Protein AF-A0A7V6DDM8-F1 (afdb_monomer_lite)

Radius of gyration: 35.22 Å; chains: 1; bounding box: 54×56×114 Å

Secondary structure (DSSP, 8-state):
---------PPP------TT-HHHHHHHTHHHHHHHHHHHHHHHHHHHHHHHHHHHHHHHHHHHHGGGGT------TT-SS--HHHHHHHHHSTT-------EEEEEEEEETTEEEEEEEEE--TTTHHHHHHHHT----

Sequence (140 aa):
MQTVEQREAVPPVAAAIQPLSAWLFFRRNLARTAPVALVIVLSVVLIGTVVTIIRSIDLTVLTVYGYNRYFLVAVPRNGNTVDPVAEMTIRAEPLSHEIYRISVCFTNIHTIFGKFPFVLFGLTQEEMPKMLRLTRMRLV

Foldseek 3Di:
DDDDPDDDDDPPPPPPPPPPDPVVVCVVPVVPVVVVVVVVVVVVVVVVVVVVVVVVVVVCCCLQCVLCVQDDDDDDPPDPDDDVVVVVVLVPDPSRDDDFDWDWDWDWDQDPVGTDIHIDTHHDPVCVVVSCVRSVHDDD

Structure (mmCIF, N/CA/C/O backbone):
data_AF-A0A7V6DDM8-F1
#
_entry.id   AF-A0A7V6DDM8-F1
#
loop_
_atom_site.group_PDB
_atom_site.id
_atom_site.type_symbol
_atom_site.label_atom_id
_atom_site.label_alt_id
_atom_site.label_comp_id
_atom_site.label_asym_id
_atom_site.label_entity_id
_atom_site.label_seq_id
_atom_site.pdbx_PDB_ins_code
_atom_site.Cartn_x
_atom_site.Cartn_y
_atom_site.Cartn_z
_atom_site.occupancy
_atom_site.B_iso_or_equiv
_atom_site.auth_seq_id
_atom_site.auth_comp_id
_atom_site.auth_asym_id
_atom_site.auth_atom_id
_atom_site.pdbx_PDB_model_num
ATOM 1 N N . MET A 1 1 ? 5.609 -39.900 -88.037 1.00 41.59 1 MET A N 1
ATOM 2 C CA . MET A 1 1 ? 6.862 -39.649 -87.295 1.00 41.59 1 MET A CA 1
ATOM 3 C C . MET A 1 1 ? 6.581 -38.512 -86.324 1.00 41.59 1 MET A C 1
ATOM 5 O O . MET A 1 1 ? 6.382 -37.393 -86.769 1.00 41.59 1 MET A O 1
ATOM 9 N N . GLN A 1 2 ? 6.393 -38.834 -85.043 1.00 41.19 2 GLN A N 1
ATOM 10 C CA . GLN A 1 2 ? 6.118 -37.872 -83.972 1.00 41.19 2 GLN A CA 1
ATOM 11 C C . GLN A 1 2 ? 7.445 -37.285 -83.483 1.00 41.19 2 GLN A C 1
ATOM 13 O O . GLN A 1 2 ? 8.307 -38.031 -83.025 1.00 41.19 2 GLN A O 1
ATOM 18 N N . THR A 1 3 ? 7.615 -35.971 -83.575 1.00 41.88 3 THR A N 1
ATOM 19 C CA . THR A 1 3 ? 8.714 -35.257 -82.921 1.00 41.88 3 THR A CA 1
ATOM 20 C C . THR A 1 3 ? 8.287 -34.935 -81.494 1.00 41.88 3 THR A C 1
ATOM 22 O O . THR A 1 3 ? 7.431 -34.089 -81.253 1.00 41.88 3 THR A O 1
ATOM 25 N N . VAL A 1 4 ? 8.847 -35.684 -80.549 1.00 48.72 4 VAL A N 1
ATOM 26 C CA . VAL A 1 4 ? 8.701 -35.466 -79.109 1.00 48.72 4 VAL A CA 1
ATOM 27 C C . VAL A 1 4 ? 9.528 -34.234 -78.744 1.00 48.72 4 VAL A C 1
ATOM 29 O O . VAL A 1 4 ? 10.755 -34.295 -78.757 1.00 48.72 4 VAL A O 1
ATOM 32 N N . GLU A 1 5 ? 8.876 -33.110 -78.440 1.00 48.47 5 GLU A N 1
ATOM 33 C CA . GLU A 1 5 ? 9.547 -31.974 -77.803 1.00 48.47 5 GLU A CA 1
ATOM 34 C C . GLU A 1 5 ? 9.974 -32.381 -76.387 1.00 48.47 5 GLU A C 1
ATOM 36 O O . GLU A 1 5 ? 9.153 -32.527 -75.477 1.00 48.47 5 GLU A O 1
ATOM 41 N N . GLN A 1 6 ? 11.278 -32.575 -76.195 1.00 51.19 6 GLN A N 1
ATOM 42 C CA . GLN A 1 6 ? 11.882 -32.599 -74.869 1.00 51.19 6 GLN A CA 1
ATOM 43 C C . GLN A 1 6 ? 11.712 -31.214 -74.240 1.00 51.19 6 GLN A C 1
ATOM 45 O O . GLN A 1 6 ? 12.413 -30.269 -74.588 1.00 51.19 6 GLN A O 1
ATOM 50 N N . ARG A 1 7 ? 10.782 -31.092 -73.289 1.00 49.41 7 ARG A N 1
ATOM 51 C CA . ARG A 1 7 ? 10.760 -29.954 -72.369 1.00 49.41 7 ARG A CA 1
ATOM 52 C C . ARG A 1 7 ? 12.004 -30.028 -71.489 1.00 49.41 7 ARG A C 1
ATOM 54 O O . ARG A 1 7 ? 12.089 -30.884 -70.610 1.00 49.41 7 ARG A O 1
ATOM 61 N N . GLU A 1 8 ? 12.950 -29.131 -71.735 1.00 51.94 8 GLU A N 1
ATOM 62 C CA . GLU A 1 8 ? 14.055 -28.843 -70.826 1.00 51.94 8 GLU A CA 1
ATOM 63 C C . GLU A 1 8 ? 13.488 -28.521 -69.437 1.00 51.94 8 GLU A C 1
ATOM 65 O O . GLU A 1 8 ? 12.704 -27.586 -69.253 1.00 51.94 8 GLU A O 1
ATOM 70 N N . ALA A 1 9 ? 13.843 -29.343 -68.452 1.00 57.22 9 ALA A N 1
ATOM 71 C CA . ALA A 1 9 ? 13.497 -29.101 -67.065 1.00 57.22 9 ALA A CA 1
ATOM 72 C C . ALA A 1 9 ? 14.300 -27.891 -66.571 1.00 57.22 9 ALA A C 1
ATOM 74 O O . ALA A 1 9 ?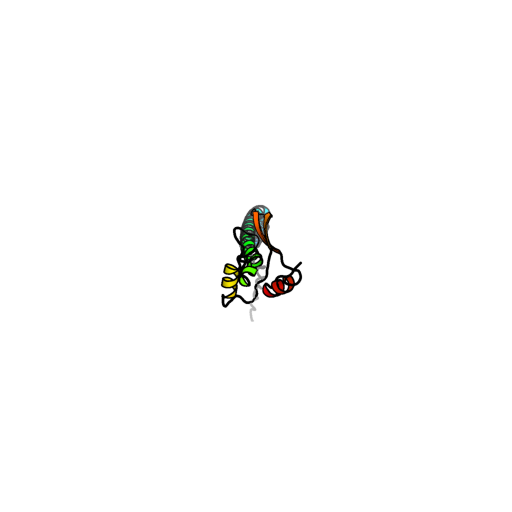 15.496 -27.995 -66.306 1.00 57.22 9 ALA A O 1
ATOM 75 N N . VAL A 1 10 ? 13.634 -26.741 -66.454 1.00 56.19 10 VAL A N 1
ATOM 76 C CA . VAL A 1 10 ? 14.179 -25.560 -65.777 1.00 56.19 10 VAL A CA 1
ATOM 77 C C . VAL A 1 10 ? 14.561 -25.990 -64.354 1.00 56.19 10 VAL A C 1
ATOM 79 O O . VAL A 1 10 ? 13.677 -26.438 -63.615 1.00 56.19 10 VAL A O 1
ATOM 82 N N . PRO A 1 11 ? 15.842 -25.912 -63.946 1.00 55.16 11 PRO A N 1
ATOM 83 C CA . PRO A 1 11 ? 16.220 -26.282 -62.591 1.00 55.16 11 PRO A CA 1
ATOM 84 C C . PRO A 1 11 ? 15.468 -25.370 -61.614 1.00 55.16 11 PRO A C 1
ATOM 86 O O . PRO A 1 11 ? 15.298 -24.182 -61.908 1.00 55.16 11 PRO A O 1
ATOM 89 N N . PRO A 1 12 ? 14.994 -25.887 -60.465 1.00 51.72 12 PRO A N 1
ATOM 90 C CA . PRO A 1 12 ? 14.320 -25.053 -59.486 1.00 51.72 12 PRO A CA 1
ATOM 91 C C . PRO A 1 12 ? 15.286 -23.937 -59.104 1.00 51.72 12 PRO A C 1
ATOM 93 O O . PRO A 1 12 ? 16.373 -24.208 -58.592 1.00 51.72 12 PRO A O 1
ATOM 96 N N . VAL A 1 13 ? 14.907 -22.695 -59.418 1.00 57.41 13 VAL A N 1
ATOM 97 C CA . VAL A 1 13 ? 15.646 -21.492 -59.034 1.00 57.41 13 VAL A CA 1
ATOM 98 C C . VAL A 1 13 ? 15.894 -21.617 -57.540 1.00 57.41 13 VAL A C 1
ATOM 100 O O . VAL A 1 13 ? 14.952 -21.569 -56.747 1.00 57.41 13 VAL A O 1
ATOM 103 N N . ALA A 1 14 ? 17.152 -21.900 -57.191 1.00 54.72 14 ALA A N 1
ATOM 104 C CA . ALA A 1 14 ? 17.582 -22.145 -55.829 1.00 54.72 14 ALA A CA 1
ATOM 105 C C . ALA A 1 14 ? 16.989 -21.050 -54.946 1.00 54.72 14 ALA A C 1
ATOM 107 O O . ALA A 1 14 ? 17.131 -19.869 -55.268 1.00 54.72 14 ALA A O 1
ATOM 108 N N . ALA A 1 15 ? 16.259 -21.491 -53.916 1.00 53.06 15 ALA A N 1
ATOM 109 C CA . ALA A 1 15 ? 15.490 -20.693 -52.973 1.00 53.06 15 ALA A CA 1
ATOM 110 C C . ALA A 1 15 ? 15.980 -19.248 -52.924 1.00 53.06 15 ALA A C 1
ATOM 112 O O . ALA A 1 15 ? 17.099 -18.996 -52.476 1.00 53.06 15 ALA A O 1
ATOM 113 N N . ALA A 1 16 ? 15.153 -18.327 -53.426 1.00 53.31 16 ALA A N 1
ATOM 114 C CA . ALA A 1 16 ? 15.417 -16.901 -53.401 1.00 53.31 16 ALA A CA 1
ATOM 115 C C . ALA A 1 16 ? 15.870 -16.502 -51.990 1.00 53.31 16 ALA A C 1
ATOM 117 O O . ALA A 1 16 ? 15.065 -16.377 -51.066 1.00 53.31 16 ALA A O 1
ATOM 118 N N . ILE A 1 17 ? 17.182 -16.343 -51.819 1.00 60.09 17 ILE A N 1
ATOM 119 C CA . ILE A 1 17 ? 17.793 -15.797 -50.618 1.00 60.09 17 ILE A CA 1
ATOM 120 C C . ILE A 1 17 ? 17.301 -14.361 -50.591 1.00 60.09 17 ILE A C 1
ATOM 122 O O . ILE A 1 17 ? 17.864 -13.539 -51.302 1.00 60.09 17 ILE A O 1
ATOM 126 N N . GLN A 1 18 ? 16.208 -14.089 -49.869 1.00 64.69 18 GLN A N 1
ATOM 127 C CA . GLN A 1 18 ? 15.548 -12.784 -49.824 1.00 64.69 18 GLN A CA 1
ATOM 128 C C . GLN A 1 18 ? 16.597 -11.703 -49.527 1.00 64.69 18 GLN A C 1
ATOM 130 O O . GLN A 1 18 ? 16.999 -11.535 -48.366 1.00 64.69 18 GLN A O 1
ATOM 135 N N . PRO A 1 19 ? 17.067 -10.967 -50.554 1.00 65.69 19 PRO A N 1
ATOM 136 C CA . PRO A 1 19 ? 18.235 -10.102 -50.413 1.00 65.69 19 PRO A CA 1
ATOM 137 C C . PRO A 1 19 ? 17.899 -8.858 -49.581 1.00 65.69 19 PRO A C 1
ATOM 139 O O . PRO A 1 19 ? 18.789 -8.196 -49.059 1.00 65.69 19 PRO A O 1
ATOM 142 N N . LEU A 1 20 ? 16.600 -8.596 -49.409 1.00 72.75 20 LEU A N 1
ATOM 143 C CA . LEU A 1 20 ? 16.015 -7.539 -48.592 1.00 72.75 20 LEU A CA 1
ATOM 144 C C . LEU A 1 20 ? 15.619 -8.004 -47.181 1.00 72.75 20 LEU A C 1
ATOM 146 O O . LEU A 1 20 ? 14.966 -7.254 -46.459 1.00 72.75 20 LEU A O 1
ATOM 150 N N . SER A 1 21 ? 15.962 -9.228 -46.759 1.00 79.75 21 SER A N 1
ATOM 151 C CA . SER A 1 21 ? 15.587 -9.655 -45.409 1.00 79.75 21 SER A CA 1
ATOM 152 C C . SER A 1 21 ? 16.371 -8.866 -44.351 1.00 79.75 21 SER A C 1
ATOM 154 O O . SER A 1 21 ? 17.608 -8.845 -44.325 1.00 79.75 21 SER A O 1
ATOM 156 N N . ALA A 1 22 ? 15.633 -8.231 -43.438 1.00 79.19 22 ALA A N 1
ATOM 157 C CA . ALA A 1 22 ? 16.199 -7.454 -42.336 1.00 79.19 22 ALA A CA 1
ATOM 158 C C . ALA A 1 22 ? 17.149 -8.297 -41.463 1.00 79.19 22 ALA A C 1
ATOM 160 O O . ALA A 1 22 ? 18.148 -7.797 -40.947 1.00 79.19 22 ALA A O 1
ATOM 161 N N . TRP A 1 23 ? 16.883 -9.602 -41.358 1.00 79.69 23 TRP A N 1
ATOM 162 C CA . TRP A 1 23 ? 17.710 -10.550 -40.615 1.00 79.69 23 TRP A CA 1
ATOM 163 C C . TRP A 1 23 ? 19.087 -10.794 -41.253 1.00 79.69 23 TRP A C 1
ATOM 165 O O . TRP A 1 23 ? 20.101 -10.755 -40.551 1.00 79.69 23 TRP A O 1
ATOM 175 N N . LEU A 1 24 ? 19.155 -10.997 -42.579 1.00 80.81 24 LEU A N 1
ATOM 176 C CA . LEU A 1 24 ? 20.439 -11.125 -43.286 1.00 80.81 24 LEU A CA 1
ATOM 177 C C . LEU A 1 24 ? 21.254 -9.831 -43.186 1.00 80.81 24 LEU A C 1
ATOM 179 O O . LEU A 1 24 ? 22.471 -9.893 -42.997 1.00 80.81 24 LEU A O 1
ATOM 183 N N . PHE A 1 25 ? 20.595 -8.670 -43.257 1.00 80.12 25 PHE A N 1
ATOM 184 C CA . PHE A 1 25 ? 21.246 -7.371 -43.089 1.00 80.12 25 PHE A CA 1
ATOM 185 C C . PHE A 1 25 ? 21.827 -7.191 -41.680 1.00 80.12 25 PHE A C 1
ATOM 187 O O . PHE A 1 25 ? 22.992 -6.806 -41.546 1.00 80.12 25 PHE A O 1
ATOM 194 N N . PHE A 1 26 ? 21.053 -7.530 -40.643 1.00 81.94 26 PHE A N 1
ATOM 195 C CA . PHE A 1 26 ? 21.476 -7.451 -39.244 1.00 81.94 26 PHE A CA 1
ATOM 196 C C . PHE A 1 26 ? 22.673 -8.363 -38.949 1.00 81.94 26 PHE A C 1
ATOM 198 O O . PHE A 1 26 ? 23.644 -7.927 -38.335 1.00 81.94 26 PHE A O 1
ATOM 205 N N . ARG A 1 27 ? 22.651 -9.610 -39.439 1.00 82.25 27 ARG A N 1
ATOM 206 C CA . ARG A 1 27 ? 23.776 -10.547 -39.275 1.00 82.25 27 ARG A CA 1
ATOM 207 C C . ARG A 1 27 ? 25.048 -10.082 -39.979 1.00 82.25 27 ARG A C 1
ATOM 209 O O . ARG A 1 27 ? 26.131 -10.247 -39.429 1.00 82.25 27 ARG A O 1
ATOM 216 N N . ARG A 1 28 ? 24.934 -9.513 -41.183 1.00 85.19 28 ARG A N 1
ATOM 217 C CA . ARG A 1 28 ? 26.097 -9.043 -41.958 1.00 85.19 28 ARG A CA 1
ATOM 218 C C . ARG A 1 28 ? 26.699 -7.746 -41.419 1.00 85.19 28 ARG A C 1
ATOM 220 O O . ARG A 1 28 ? 27.899 -7.546 -41.554 1.00 85.19 28 ARG A O 1
ATOM 227 N N . ASN A 1 29 ? 25.892 -6.890 -40.796 1.00 86.25 29 ASN A N 1
ATOM 228 C CA . ASN A 1 29 ? 26.314 -5.579 -40.296 1.00 86.25 29 ASN A CA 1
ATOM 229 C C . ASN A 1 29 ? 26.271 -5.491 -38.768 1.00 86.25 29 ASN A C 1
ATOM 231 O O . ASN A 1 29 ? 26.031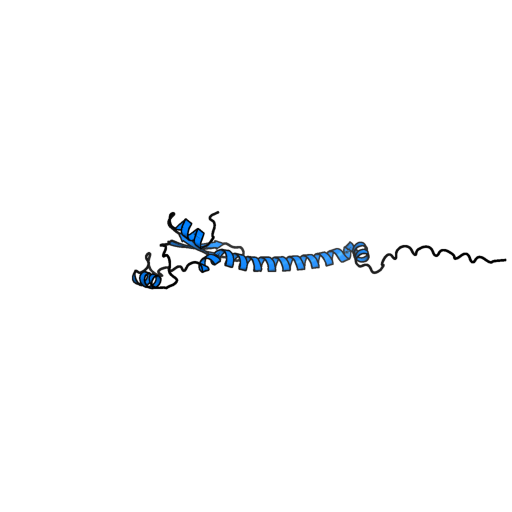 -4.417 -38.218 1.00 86.25 29 ASN A O 1
ATOM 235 N N . LEU A 1 30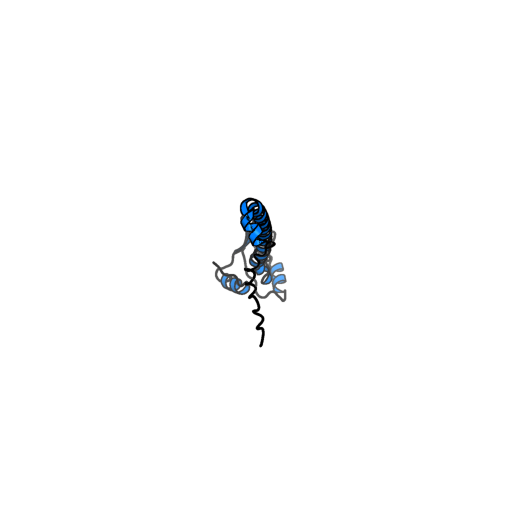 ? 26.537 -6.604 -38.081 1.00 84.06 30 LEU A N 1
ATOM 236 C CA . LEU A 1 30 ? 26.330 -6.734 -36.640 1.00 84.06 30 LEU A CA 1
ATOM 237 C C . LEU A 1 30 ? 27.095 -5.679 -35.828 1.00 84.06 30 LEU A C 1
ATOM 239 O O . LEU A 1 30 ? 26.542 -5.098 -34.903 1.00 84.06 30 LEU A O 1
ATOM 243 N N . ALA A 1 31 ? 28.323 -5.339 -36.232 1.00 87.19 31 ALA A N 1
ATOM 244 C CA . ALA A 1 31 ? 29.121 -4.297 -35.582 1.00 87.19 31 ALA A CA 1
ATOM 245 C C . ALA A 1 31 ? 28.481 -2.893 -35.638 1.00 87.19 31 ALA A C 1
ATOM 247 O O . ALA A 1 31 ? 28.748 -2.062 -34.776 1.00 87.19 31 ALA A O 1
ATOM 248 N N . ARG A 1 32 ? 27.634 -2.620 -36.641 1.00 85.44 32 ARG A N 1
ATOM 249 C CA . ARG A 1 32 ? 26.948 -1.329 -36.816 1.00 85.44 32 ARG A CA 1
ATOM 250 C C . ARG A 1 32 ? 25.512 -1.353 -36.299 1.00 85.44 32 ARG A C 1
ATOM 252 O O . ARG A 1 32 ? 25.039 -0.349 -35.779 1.00 85.44 32 ARG A O 1
ATOM 259 N N . THR A 1 33 ? 24.817 -2.481 -36.425 1.00 87.06 33 THR A N 1
ATOM 260 C CA . THR A 1 33 ? 23.412 -2.610 -36.015 1.00 87.06 33 THR A CA 1
ATOM 261 C C . THR A 1 33 ? 23.248 -2.982 -34.544 1.00 87.06 33 THR A C 1
ATOM 263 O O . THR A 1 33 ? 22.263 -2.569 -33.935 1.00 87.06 33 THR A O 1
ATOM 266 N N . ALA A 1 34 ? 24.195 -3.713 -33.943 1.00 88.94 34 ALA A N 1
ATOM 267 C CA . ALA A 1 34 ? 24.114 -4.105 -32.536 1.00 88.94 34 ALA A CA 1
ATOM 268 C C . ALA A 1 34 ? 24.117 -2.908 -31.565 1.00 88.94 34 ALA A C 1
ATOM 270 O O . ALA A 1 34 ? 23.278 -2.912 -30.667 1.00 88.94 34 ALA A O 1
ATOM 271 N N . PRO A 1 35 ? 24.949 -1.857 -31.739 1.00 91.81 35 PRO A N 1
ATOM 272 C CA . PRO A 1 35 ? 24.888 -0.679 -30.871 1.00 91.81 35 PRO A CA 1
ATOM 273 C C . PRO A 1 35 ? 23.531 0.031 -30.929 1.00 91.81 35 PRO A C 1
ATOM 275 O O . PRO A 1 35 ? 22.985 0.406 -29.897 1.00 91.81 35 PRO A O 1
ATOM 278 N N . VAL A 1 36 ? 22.943 0.162 -32.122 1.00 91.81 36 VAL A N 1
ATOM 279 C CA . VAL A 1 36 ? 21.624 0.794 -32.297 1.00 91.81 36 VAL A CA 1
ATOM 280 C C . VAL A 1 36 ? 20.528 -0.045 -31.638 1.00 91.81 36 VAL A C 1
ATOM 282 O O . VAL A 1 36 ? 19.699 0.488 -30.904 1.00 91.81 36 VAL A O 1
ATOM 285 N N . ALA A 1 37 ? 20.551 -1.365 -31.840 1.00 90.44 37 ALA A N 1
ATOM 286 C CA . ALA A 1 37 ? 19.611 -2.278 -31.195 1.00 90.44 37 ALA A CA 1
ATOM 287 C C . ALA A 1 37 ? 19.739 -2.245 -29.663 1.00 90.44 37 ALA A C 1
ATOM 289 O O . ALA A 1 37 ? 18.726 -2.216 -28.968 1.00 90.44 37 ALA A O 1
ATOM 290 N N . LEU A 1 38 ? 20.967 -2.186 -29.138 1.00 93.94 38 LEU A N 1
ATOM 291 C CA . LEU A 1 38 ? 21.234 -2.059 -27.706 1.00 93.94 38 LEU A CA 1
ATOM 292 C C . LEU A 1 38 ? 20.608 -0.783 -27.137 1.00 93.94 38 LEU A C 1
ATOM 294 O O . LEU A 1 38 ? 19.931 -0.853 -26.117 1.00 93.94 38 LEU A O 1
ATOM 298 N N . VAL A 1 39 ? 20.802 0.364 -27.796 1.00 96.62 39 VAL A N 1
ATOM 299 C CA . VAL A 1 39 ? 20.226 1.643 -27.350 1.00 96.62 39 VAL A CA 1
ATOM 300 C C . VAL A 1 39 ? 18.704 1.561 -27.311 1.00 96.62 39 VAL A C 1
ATOM 302 O O . VAL A 1 39 ? 18.109 1.941 -26.309 1.00 96.62 39 VAL A O 1
ATOM 305 N N . ILE A 1 40 ? 18.075 0.997 -28.346 1.00 95.56 40 ILE A N 1
ATOM 306 C CA . ILE A 1 40 ? 16.617 0.820 -28.389 1.00 95.56 40 ILE A CA 1
ATOM 307 C C . ILE A 1 40 ? 16.141 -0.052 -27.221 1.00 95.56 40 ILE A C 1
ATOM 309 O O . ILE A 1 40 ? 15.218 0.331 -26.502 1.00 95.56 40 ILE A O 1
ATOM 313 N N . VAL A 1 41 ? 16.782 -1.202 -26.997 1.00 96.44 41 VAL A N 1
ATOM 314 C CA . VAL A 1 41 ? 16.433 -2.107 -25.892 1.00 96.44 41 VAL A CA 1
ATOM 315 C C . VAL A 1 41 ? 16.621 -1.413 -24.544 1.00 96.44 41 VAL A C 1
ATOM 317 O O . VAL A 1 41 ? 15.729 -1.476 -23.702 1.00 96.44 41 VAL A O 1
ATOM 320 N N . LEU A 1 42 ? 17.736 -0.708 -24.349 1.00 96.94 42 LEU A N 1
ATOM 321 C CA . LEU A 1 42 ? 18.023 0.023 -23.118 1.00 96.94 42 LEU A CA 1
ATOM 322 C C . LEU A 1 42 ? 16.963 1.095 -22.849 1.00 96.94 42 LEU A C 1
ATOM 324 O O . LEU A 1 42 ? 16.473 1.196 -21.727 1.00 96.94 42 LEU A O 1
ATOM 328 N N . SER A 1 43 ? 16.566 1.856 -23.871 1.00 96.50 43 SER A N 1
ATOM 329 C CA . SER A 1 43 ? 15.498 2.851 -23.758 1.00 96.50 43 SER A CA 1
ATOM 330 C C . SER A 1 43 ? 14.168 2.215 -23.352 1.00 96.50 43 SER A C 1
ATOM 332 O O . SER A 1 43 ? 13.507 2.715 -22.443 1.00 96.50 43 SER A O 1
ATOM 334 N N . VAL A 1 44 ? 13.788 1.092 -23.968 1.00 97.31 44 VAL A N 1
ATOM 335 C CA . VAL A 1 44 ? 12.545 0.379 -23.626 1.00 97.31 44 VAL A CA 1
ATOM 336 C C . VAL A 1 44 ? 12.591 -0.160 -22.195 1.00 97.31 44 VAL A C 1
ATOM 338 O O . VAL A 1 44 ? 11.622 0.003 -21.454 1.00 97.31 44 VAL A O 1
ATOM 341 N N . VAL A 1 45 ? 13.714 -0.748 -21.773 1.00 96.81 45 VAL A N 1
ATOM 342 C CA . VAL A 1 45 ? 13.895 -1.256 -20.403 1.00 96.81 45 VAL A CA 1
ATOM 343 C C . VAL A 1 45 ? 13.841 -0.121 -19.384 1.00 96.81 45 VAL A C 1
ATOM 345 O O . VAL A 1 45 ? 13.188 -0.265 -18.350 1.00 96.81 45 VAL A O 1
ATOM 348 N N . LEU A 1 46 ? 14.470 1.020 -19.673 1.00 96.00 46 LEU A N 1
ATOM 349 C CA . LEU A 1 46 ? 14.450 2.191 -18.799 1.00 96.00 46 LEU A CA 1
ATOM 350 C C . LEU A 1 46 ? 13.019 2.702 -18.591 1.00 96.00 46 LEU A C 1
ATOM 352 O O . LEU A 1 46 ? 12.581 2.864 -17.452 1.00 96.00 46 LEU A O 1
ATOM 356 N N . ILE A 1 47 ? 12.267 2.885 -19.680 1.00 94.88 47 ILE A N 1
ATOM 357 C CA . ILE A 1 47 ? 10.863 3.315 -19.624 1.00 94.88 47 ILE A CA 1
ATOM 358 C C . ILE A 1 47 ? 10.022 2.283 -18.864 1.00 94.88 47 ILE A C 1
ATOM 360 O O . ILE A 1 47 ? 9.266 2.646 -17.962 1.00 94.88 47 ILE A O 1
ATOM 364 N N . GLY A 1 48 ? 10.189 0.993 -19.171 1.00 94.88 48 GLY A N 1
ATOM 365 C CA . GLY A 1 48 ? 9.491 -0.094 -18.485 1.00 94.88 48 GLY A CA 1
ATOM 366 C C . GLY A 1 48 ? 9.769 -0.114 -16.981 1.00 94.88 48 GLY A C 1
ATOM 367 O O . GLY A 1 48 ? 8.847 -0.293 -16.186 1.00 94.88 48 GLY A O 1
ATOM 368 N N . THR A 1 49 ? 11.013 0.146 -16.579 1.00 92.44 49 THR A N 1
ATOM 369 C CA . THR A 1 49 ? 11.428 0.205 -15.172 1.00 92.44 49 THR A CA 1
ATOM 370 C C . THR A 1 49 ? 10.747 1.363 -14.453 1.00 92.44 49 THR A C 1
ATOM 372 O O . THR A 1 49 ? 10.141 1.155 -13.405 1.00 92.44 49 THR A O 1
ATOM 375 N N . VAL A 1 50 ? 10.765 2.563 -15.037 1.00 89.44 50 VAL A N 1
ATOM 376 C CA . VAL A 1 50 ? 10.106 3.745 -14.461 1.00 89.44 50 VAL A CA 1
ATOM 377 C C . VAL A 1 50 ? 8.602 3.516 -14.300 1.00 89.44 50 VAL A C 1
ATOM 379 O O . VAL A 1 50 ? 8.060 3.743 -13.221 1.00 89.44 50 VAL A O 1
ATOM 382 N N . VAL A 1 51 ? 7.925 3.000 -15.330 1.00 89.38 51 VAL A N 1
ATOM 383 C CA . VAL A 1 51 ? 6.482 2.702 -15.267 1.00 89.38 51 VAL A CA 1
ATOM 384 C C . VAL A 1 51 ? 6.175 1.645 -14.205 1.00 89.38 51 VAL A C 1
ATOM 386 O O . VAL A 1 51 ? 5.197 1.773 -13.469 1.00 89.38 51 VAL A O 1
ATOM 389 N N . THR A 1 52 ? 7.014 0.613 -14.100 1.00 88.00 52 THR A N 1
ATOM 390 C CA . THR A 1 52 ? 6.854 -0.450 -13.098 1.00 88.00 52 THR A CA 1
ATOM 391 C C . THR A 1 52 ? 7.017 0.095 -11.684 1.00 88.00 52 THR A C 1
ATOM 393 O O . THR A 1 52 ? 6.221 -0.237 -10.809 1.00 88.00 52 THR A O 1
ATOM 396 N N . ILE A 1 53 ? 8.000 0.971 -11.468 1.00 83.19 53 ILE A N 1
ATOM 397 C CA . ILE A 1 53 ? 8.212 1.642 -10.186 1.00 83.19 53 ILE A CA 1
ATOM 398 C C . ILE A 1 53 ? 7.007 2.517 -9.824 1.00 83.19 53 ILE A C 1
ATOM 400 O O . ILE A 1 53 ? 6.509 2.429 -8.710 1.00 83.19 53 ILE A O 1
ATOM 404 N N . ILE A 1 54 ? 6.494 3.322 -10.755 1.00 80.12 54 ILE A N 1
ATOM 405 C CA . ILE A 1 54 ? 5.326 4.173 -10.482 1.00 80.12 54 ILE A CA 1
ATOM 406 C C . ILE A 1 54 ? 4.111 3.312 -10.116 1.00 80.12 54 ILE A C 1
ATOM 408 O O . ILE A 1 54 ? 3.450 3.568 -9.114 1.00 80.12 54 ILE A O 1
ATOM 412 N N . ARG A 1 55 ? 3.847 2.238 -10.870 1.00 77.31 55 ARG A N 1
ATOM 413 C CA . ARG A 1 55 ? 2.728 1.329 -10.572 1.00 77.31 55 ARG A CA 1
ATOM 414 C C . ARG A 1 55 ? 2.891 0.574 -9.256 1.00 77.31 55 ARG A C 1
ATOM 416 O O . ARG A 1 55 ? 1.887 0.220 -8.639 1.00 77.31 55 ARG A O 1
ATOM 423 N N . SER A 1 56 ? 4.121 0.310 -8.817 1.00 75.50 56 SER A N 1
ATOM 424 C CA . SER A 1 56 ? 4.343 -0.333 -7.522 1.00 75.50 56 SER A CA 1
ATOM 425 C C . SER A 1 56 ? 3.970 0.591 -6.361 1.00 75.50 56 SER A C 1
ATOM 427 O O . SER A 1 56 ? 3.543 0.086 -5.324 1.00 75.50 56 SER A O 1
ATOM 429 N N . ILE A 1 57 ? 4.039 1.917 -6.536 1.00 70.94 57 ILE A N 1
ATOM 430 C CA . ILE A 1 57 ? 3.608 2.892 -5.523 1.00 70.94 57 ILE A CA 1
ATOM 431 C C . ILE A 1 57 ? 2.103 2.791 -5.298 1.00 70.94 57 ILE A C 1
ATOM 433 O O . ILE A 1 57 ? 1.689 2.592 -4.158 1.00 70.94 57 ILE A O 1
ATOM 437 N N . ASP A 1 58 ? 1.292 2.852 -6.357 1.00 64.81 58 ASP A N 1
ATOM 438 C CA . ASP A 1 58 ? -0.170 2.746 -6.238 1.00 64.81 58 ASP A CA 1
ATOM 439 C C . ASP A 1 58 ? -0.574 1.437 -5.558 1.00 64.81 58 ASP A C 1
ATOM 441 O O . ASP A 1 58 ? -1.398 1.423 -4.641 1.00 64.81 58 ASP A O 1
ATOM 445 N N . LEU A 1 59 ? 0.066 0.333 -5.958 1.00 63.97 59 LEU A N 1
ATOM 446 C CA . LEU A 1 59 ? -0.167 -0.970 -5.350 1.00 63.97 59 LEU A CA 1
ATOM 447 C C . LEU A 1 59 ? 0.238 -0.982 -3.873 1.00 63.97 59 LEU A C 1
ATOM 449 O O . LEU A 1 59 ? -0.486 -1.535 -3.047 1.00 63.97 59 LEU A O 1
ATOM 453 N N . THR A 1 60 ? 1.362 -0.357 -3.526 1.00 65.88 60 THR A N 1
ATOM 454 C CA . THR A 1 60 ? 1.839 -0.265 -2.142 1.00 65.88 60 THR A CA 1
ATOM 455 C C . THR A 1 60 ? 0.886 0.572 -1.299 1.00 65.88 60 THR A C 1
ATOM 457 O O . THR A 1 60 ? 0.492 0.127 -0.230 1.00 65.88 60 THR A O 1
ATOM 460 N N . VAL A 1 61 ? 0.440 1.733 -1.778 1.00 66.06 61 VAL A N 1
ATOM 461 C CA . VAL A 1 61 ? -0.497 2.602 -1.051 1.00 66.06 61 VAL A CA 1
ATOM 462 C C . VAL A 1 61 ? -1.850 1.915 -0.869 1.00 66.06 61 VAL A C 1
ATOM 464 O O . VAL A 1 61 ? -2.372 1.892 0.243 1.00 66.06 61 VAL A O 1
ATOM 467 N N . LEU A 1 62 ? -2.400 1.296 -1.916 1.00 63.03 62 LEU A N 1
ATOM 468 C CA . LEU A 1 62 ? -3.672 0.574 -1.828 1.00 63.03 62 LEU A CA 1
ATOM 469 C C . LEU A 1 62 ? -3.586 -0.648 -0.909 1.00 63.03 62 LEU A C 1
ATOM 471 O O . LEU A 1 62 ? -4.526 -0.922 -0.166 1.00 63.03 62 LEU A O 1
ATOM 475 N N . THR A 1 63 ? -2.468 -1.372 -0.931 1.00 65.62 63 THR A N 1
ATOM 476 C CA . THR A 1 63 ? -2.275 -2.551 -0.076 1.00 65.62 63 THR A CA 1
ATOM 477 C C . THR A 1 63 ? -2.036 -2.144 1.374 1.00 65.62 63 THR A C 1
ATOM 479 O O . THR A 1 63 ? -2.626 -2.727 2.281 1.00 65.62 63 THR A O 1
ATOM 482 N N . VAL A 1 64 ? -1.207 -1.122 1.599 1.00 70.38 64 VAL A N 1
ATOM 483 C CA . VAL A 1 64 ? -0.849 -0.655 2.939 1.00 70.38 64 VAL A CA 1
ATOM 484 C C . VAL A 1 64 ? -2.013 0.070 3.591 1.00 70.38 64 VAL A C 1
ATOM 486 O O . VAL A 1 64 ? -2.295 -0.246 4.730 1.00 70.38 64 VAL A O 1
ATOM 489 N N . TYR A 1 65 ? -2.723 0.975 2.910 1.00 72.25 65 TYR A N 1
ATOM 490 C CA . TYR A 1 65 ? -3.822 1.757 3.505 1.00 72.25 65 TYR A CA 1
ATOM 491 C C . TYR A 1 65 ? -5.219 1.222 3.207 1.00 72.25 65 TYR A C 1
ATOM 493 O O . TYR A 1 65 ? -6.197 1.796 3.691 1.00 72.25 65 TYR A O 1
ATOM 501 N N . GLY A 1 66 ? -5.343 0.124 2.457 1.00 73.56 66 GLY A N 1
ATOM 502 C CA . GLY A 1 66 ? -6.632 -0.498 2.147 1.00 73.56 66 GLY A CA 1
ATOM 503 C C . GLY A 1 66 ? -7.439 -0.880 3.392 1.00 73.56 66 GLY A C 1
ATOM 504 O O . GLY A 1 66 ? -8.666 -0.955 3.326 1.00 73.56 66 GLY A O 1
ATOM 505 N N . TYR A 1 67 ? -6.779 -1.034 4.546 1.00 77.50 67 TYR A N 1
ATOM 506 C CA . TYR A 1 67 ? -7.442 -1.246 5.831 1.00 77.50 67 TYR A CA 1
ATOM 507 C C . TYR A 1 67 ? -8.394 -0.108 6.230 1.00 77.50 67 TYR A C 1
ATOM 509 O O . TYR A 1 67 ? -9.403 -0.382 6.875 1.00 77.50 67 TYR A O 1
ATOM 517 N N . ASN A 1 68 ? -8.129 1.143 5.817 1.00 81.12 68 ASN A N 1
ATOM 518 C CA . ASN A 1 68 ? -8.959 2.308 6.169 1.00 81.12 68 ASN A CA 1
ATOM 519 C C . ASN A 1 68 ? -10.375 2.210 5.587 1.00 81.12 68 ASN A C 1
ATOM 521 O O . ASN A 1 68 ? -11.265 2.954 5.981 1.00 81.12 68 ASN A O 1
ATOM 525 N N . ARG A 1 69 ? -10.612 1.288 4.647 1.00 82.38 69 ARG A N 1
ATOM 526 C CA . ARG A 1 69 ? -11.955 1.010 4.136 1.00 82.38 69 ARG A CA 1
ATOM 527 C C . ARG A 1 69 ? -12.850 0.311 5.166 1.00 82.38 69 ARG A C 1
ATOM 529 O O . ARG A 1 69 ? -14.067 0.367 5.029 1.00 82.38 69 ARG A O 1
ATOM 536 N N . TYR A 1 70 ? -12.267 -0.379 6.146 1.00 85.00 70 TYR A N 1
ATOM 537 C CA . TYR A 1 70 ? -13.003 -1.225 7.089 1.00 85.00 70 TYR A CA 1
ATOM 538 C C . TYR A 1 70 ? -13.190 -0.593 8.467 1.00 85.00 70 TYR A C 1
ATOM 540 O O . TYR A 1 70 ? -14.022 -1.069 9.232 1.00 85.00 70 TYR A O 1
ATOM 548 N N . PHE A 1 71 ? -12.430 0.450 8.799 1.00 85.38 71 PHE A N 1
ATOM 549 C CA . PHE A 1 71 ? -12.542 1.132 10.082 1.00 85.38 71 PHE A CA 1
ATOM 550 C C . PHE A 1 71 ? -12.138 2.599 9.975 1.00 85.38 71 PHE A C 1
ATOM 552 O O . PHE A 1 71 ? -11.372 2.991 9.096 1.00 85.38 71 PHE A O 1
ATOM 559 N N . LEU A 1 72 ? -12.622 3.390 10.928 1.00 85.50 72 LEU A N 1
ATOM 560 C CA . LEU A 1 72 ? -12.219 4.771 11.135 1.00 85.50 72 LEU A CA 1
ATOM 561 C C . LEU A 1 72 ? -11.491 4.884 12.473 1.00 85.50 72 LEU A C 1
ATOM 563 O O . LEU A 1 72 ? -11.877 4.255 13.457 1.00 85.50 72 LEU A O 1
ATOM 567 N N . VAL A 1 73 ? -10.435 5.693 12.505 1.00 86.62 73 VAL A N 1
ATOM 568 C CA . VAL A 1 73 ? -9.652 5.946 13.715 1.00 86.62 73 VAL A CA 1
ATOM 569 C C . VAL A 1 73 ? -9.911 7.363 14.196 1.00 86.62 73 VAL A C 1
ATOM 571 O O . VAL A 1 73 ? -9.660 8.323 13.470 1.00 86.62 73 VAL A O 1
ATOM 574 N N . ALA A 1 74 ? -10.370 7.489 15.438 1.00 85.69 74 ALA A N 1
ATOM 575 C CA . ALA A 1 74 ? -10.494 8.762 16.130 1.00 85.69 74 ALA A CA 1
ATOM 576 C C . ALA A 1 74 ? -9.397 8.862 17.196 1.00 85.69 74 ALA A C 1
ATOM 578 O O . ALA A 1 74 ? -9.333 8.033 18.103 1.00 85.69 74 ALA A O 1
ATOM 579 N N . VAL A 1 75 ? -8.530 9.871 17.084 1.00 85.94 75 VAL A N 1
ATOM 580 C CA . VAL A 1 75 ? -7.458 10.132 18.055 1.00 85.94 75 VAL A CA 1
ATOM 581 C C . VAL A 1 75 ? -7.685 11.505 18.684 1.00 85.94 75 VAL A C 1
ATOM 583 O O . VAL A 1 75 ? -7.867 12.479 17.946 1.00 85.94 75 VAL A O 1
ATOM 586 N N . PRO A 1 76 ? -7.677 11.626 20.023 1.00 87.06 76 PRO A N 1
ATOM 587 C CA . PRO A 1 76 ? -7.734 12.925 20.678 1.00 87.06 76 PRO A CA 1
ATOM 588 C C . PRO A 1 76 ? -6.502 13.754 20.299 1.00 87.06 76 PRO A C 1
ATOM 590 O O . PRO A 1 76 ? -5.370 13.281 20.352 1.00 87.06 76 PRO A O 1
ATOM 593 N N . ARG A 1 77 ? -6.711 15.023 19.932 1.00 82.19 77 ARG A N 1
ATOM 594 C CA . ARG A 1 77 ? -5.606 15.922 19.558 1.00 82.19 77 ARG A CA 1
ATOM 595 C C . ARG A 1 77 ? -4.716 16.280 20.751 1.00 82.19 77 ARG A C 1
ATOM 597 O O . ARG A 1 77 ? -3.535 16.542 20.561 1.00 82.19 77 ARG A O 1
ATOM 604 N N . ASN A 1 78 ? -5.299 16.342 21.949 1.00 80.44 78 ASN A N 1
ATOM 605 C CA . ASN A 1 78 ? -4.630 16.818 23.157 1.00 80.44 78 ASN A CA 1
ATOM 606 C C . ASN A 1 78 ? -5.086 16.018 24.389 1.00 80.44 78 ASN A C 1
ATOM 608 O O . ASN A 1 78 ? -5.786 16.524 25.261 1.00 80.44 78 ASN A O 1
ATOM 612 N N . GLY A 1 79 ? -4.744 14.732 24.425 1.00 78.00 79 GLY A N 1
ATOM 613 C CA . GLY A 1 79 ? -5.094 13.850 25.535 1.00 78.00 79 GLY A CA 1
ATOM 614 C C . GLY A 1 79 ? -4.698 12.404 25.267 1.00 78.00 79 GLY A C 1
ATOM 615 O O . GLY A 1 79 ? -4.500 12.012 24.123 1.00 78.00 79 GLY A O 1
ATOM 616 N N . ASN A 1 80 ? -4.599 11.609 26.330 1.00 80.81 80 ASN A N 1
ATOM 617 C CA . ASN A 1 80 ? -4.306 10.174 26.225 1.00 80.81 80 ASN A CA 1
ATOM 618 C C . ASN A 1 80 ? -5.582 9.323 26.145 1.00 80.81 80 ASN A C 1
ATOM 620 O O . ASN A 1 80 ? -5.515 8.116 25.928 1.00 80.81 80 ASN A O 1
ATOM 624 N N . THR A 1 81 ? -6.744 9.942 26.349 1.00 82.50 81 THR A N 1
ATOM 625 C CA . THR A 1 81 ? -8.053 9.296 26.368 1.00 82.50 81 THR A CA 1
ATOM 626 C C . THR A 1 81 ? -9.016 10.043 25.457 1.00 82.50 81 THR A C 1
ATOM 628 O O . THR A 1 81 ? -8.913 11.257 25.272 1.00 82.50 81 THR A O 1
ATOM 631 N N . VAL A 1 82 ? -9.947 9.301 24.863 1.00 84.19 82 VAL A N 1
ATOM 632 C CA . VAL A 1 82 ? -11.036 9.870 24.066 1.00 84.19 82 VAL A CA 1
ATOM 633 C C . VAL A 1 82 ? -12.046 10.515 25.017 1.00 84.19 82 VAL A C 1
ATOM 635 O O . VAL A 1 82 ? -12.367 9.939 26.057 1.00 84.19 82 VAL A O 1
ATOM 638 N N . ASP A 1 83 ? -12.527 11.709 24.671 1.00 87.81 83 ASP A N 1
ATOM 639 C CA . ASP A 1 83 ? -13.606 12.381 25.399 1.00 87.81 83 ASP A CA 1
ATOM 640 C C . ASP A 1 83 ? -14.879 11.506 25.362 1.00 87.81 83 ASP A C 1
ATOM 642 O O . ASP A 1 83 ? -15.303 11.120 24.266 1.00 87.81 83 ASP A O 1
ATOM 646 N N . PRO A 1 84 ? -15.512 11.194 26.511 1.00 87.50 84 PRO A N 1
ATOM 647 C CA . PRO A 1 84 ? -16.762 10.438 26.553 1.00 87.50 84 PRO A CA 1
ATOM 648 C C . PRO A 1 84 ? -17.860 10.997 25.640 1.00 87.50 84 PRO A C 1
ATOM 650 O O . PRO A 1 84 ? -18.622 10.224 25.062 1.00 87.50 84 PRO A O 1
ATOM 653 N N . VAL A 1 85 ? -17.927 12.321 25.463 1.00 89.38 85 VAL A N 1
ATOM 654 C CA . VAL A 1 85 ? -18.905 12.960 24.568 1.00 89.38 85 VAL A CA 1
ATOM 655 C C . VAL A 1 85 ? -18.631 12.586 23.112 1.00 89.38 85 VAL A C 1
ATOM 657 O O . VAL A 1 85 ? -19.551 12.245 22.370 1.00 89.38 85 VAL A O 1
ATOM 660 N N . ALA A 1 86 ? -17.362 12.588 22.702 1.00 87.19 86 ALA A N 1
ATOM 661 C CA . ALA A 1 86 ? -16.969 12.161 21.363 1.00 87.19 86 ALA A CA 1
ATOM 662 C C . ALA A 1 86 ? -17.227 10.662 21.153 1.00 87.19 86 ALA A C 1
ATOM 664 O O . ALA A 1 86 ? -17.702 10.264 20.090 1.00 87.19 86 ALA A O 1
ATOM 665 N N . GLU A 1 87 ? -16.972 9.833 22.171 1.00 88.12 87 GLU A N 1
ATOM 666 C CA . GLU A 1 87 ? -17.268 8.399 22.116 1.00 88.12 87 GLU A CA 1
ATOM 667 C C . GLU A 1 87 ? -18.774 8.141 21.935 1.00 88.12 87 GLU A C 1
ATOM 669 O O . GLU A 1 87 ? -19.155 7.304 21.117 1.00 88.12 87 GLU A O 1
ATOM 674 N N . MET A 1 88 ? -19.640 8.890 22.628 1.00 89.06 88 MET A N 1
ATOM 675 C CA . MET A 1 88 ? -21.094 8.797 22.448 1.00 89.06 88 MET A CA 1
ATOM 676 C C . MET A 1 88 ? -21.529 9.153 21.025 1.00 89.06 88 MET A C 1
ATOM 678 O O . MET A 1 88 ? -22.339 8.434 20.444 1.00 89.06 88 MET A O 1
ATOM 682 N N . THR A 1 89 ? -20.966 10.213 20.444 1.00 89.25 89 THR A N 1
ATOM 683 C CA . THR A 1 89 ? -21.247 10.600 19.054 1.00 89.25 89 THR A CA 1
ATOM 684 C C . THR A 1 89 ? -20.843 9.497 18.076 1.00 89.25 89 THR A C 1
ATOM 686 O O . THR A 1 89 ? -21.618 9.144 17.195 1.00 89.25 89 THR A O 1
ATOM 689 N N . ILE A 1 90 ? -19.668 8.887 18.265 1.00 88.19 90 ILE A N 1
ATOM 690 C CA . ILE A 1 90 ? -19.197 7.781 17.415 1.00 88.19 90 ILE A CA 1
ATOM 691 C C . ILE A 1 90 ? -20.091 6.545 17.567 1.00 88.19 90 ILE A C 1
ATOM 693 O O . ILE A 1 90 ? -20.338 5.844 16.590 1.00 88.19 90 ILE A O 1
ATOM 697 N N . ARG A 1 91 ? -20.590 6.257 18.774 1.00 88.31 91 ARG A N 1
ATOM 698 C CA . ARG A 1 91 ? -21.525 5.142 19.016 1.00 88.31 91 ARG A CA 1
ATOM 699 C C . ARG A 1 91 ? -22.904 5.374 18.404 1.00 88.31 91 ARG A C 1
ATOM 701 O O . ARG A 1 91 ? -23.596 4.401 18.129 1.00 88.31 91 ARG A O 1
ATOM 708 N N . ALA A 1 92 ? -23.307 6.628 18.221 1.00 90.19 92 ALA A N 1
ATOM 709 C CA . ALA A 1 92 ? -24.591 6.970 17.621 1.00 90.19 92 ALA A CA 1
ATOM 710 C C . ALA A 1 92 ? -24.606 6.805 16.090 1.00 90.19 92 ALA A C 1
ATOM 712 O O . ALA A 1 92 ? -25.684 6.783 15.497 1.00 90.19 92 ALA A O 1
ATOM 713 N N . GLU A 1 93 ? -23.441 6.681 15.445 1.00 89.12 93 GLU A N 1
ATOM 714 C CA . GLU A 1 93 ? -23.358 6.527 13.993 1.00 89.12 93 GLU A CA 1
ATOM 715 C C . GLU A 1 93 ? -23.862 5.150 13.518 1.00 89.12 93 GLU A C 1
ATOM 717 O O . GLU A 1 93 ? -23.396 4.126 14.024 1.00 89.12 93 GLU A O 1
ATOM 722 N N . PRO A 1 94 ? -24.734 5.070 12.490 1.00 86.19 94 PRO A N 1
ATOM 723 C CA . PRO A 1 94 ? -25.337 3.807 12.046 1.00 86.19 94 PRO A CA 1
ATOM 724 C C . PRO A 1 94 ? -24.336 2.758 11.543 1.00 86.19 94 PRO A C 1
ATOM 726 O O . PRO A 1 94 ? -24.639 1.568 11.528 1.00 86.19 94 PRO A O 1
ATOM 729 N N . LEU A 1 95 ? -23.159 3.201 11.094 1.00 83.94 95 LEU A N 1
ATOM 730 C CA . LEU A 1 95 ? -22.087 2.342 10.579 1.00 83.94 95 LEU A CA 1
ATOM 731 C C . LEU A 1 95 ? -21.098 1.897 11.672 1.00 83.94 95 LEU A C 1
ATOM 733 O O . LEU A 1 95 ? -20.170 1.135 11.398 1.00 83.94 95 LEU A O 1
ATOM 737 N N . SER A 1 96 ? -21.274 2.381 12.902 1.00 82.50 96 SER A N 1
ATOM 738 C CA . SER A 1 96 ? -20.416 2.078 14.043 1.00 82.50 96 SER A CA 1
ATOM 739 C C . SER A 1 96 ? -20.884 0.791 14.720 1.00 82.50 96 SER A C 1
ATOM 741 O O . SER A 1 96 ? -21.838 0.783 15.494 1.00 82.50 96 SER A O 1
ATOM 743 N N . HIS A 1 97 ? -20.235 -0.328 14.394 1.00 80.94 97 HIS A N 1
ATOM 744 C CA . HIS A 1 97 ? -20.578 -1.634 14.970 1.00 80.94 97 HIS A CA 1
ATOM 745 C C . HIS A 1 97 ? -19.798 -1.936 16.251 1.00 80.94 97 HIS A C 1
ATOM 747 O O . HIS A 1 97 ? -20.384 -2.239 17.288 1.00 80.94 97 HIS A O 1
ATOM 753 N N . GLU A 1 98 ? -18.469 -1.858 16.184 1.00 85.00 98 GLU A N 1
ATOM 754 C CA . GLU A 1 98 ? -17.579 -2.154 17.304 1.00 85.00 98 GLU A CA 1
ATOM 755 C C . GLU A 1 98 ? -16.564 -1.025 17.477 1.00 85.00 98 GLU A C 1
ATOM 757 O O . GLU A 1 98 ? -16.044 -0.481 16.502 1.00 85.00 98 GLU A O 1
ATOM 762 N N . ILE A 1 99 ? -16.275 -0.686 18.735 1.00 87.06 99 ILE A N 1
ATOM 763 C CA . ILE A 1 99 ? -15.272 0.315 19.097 1.00 87.06 99 ILE A CA 1
ATOM 764 C C . ILE A 1 99 ? -14.158 -0.391 19.850 1.00 87.06 99 ILE A C 1
ATOM 766 O O . ILE A 1 99 ? -14.382 -0.931 20.933 1.00 87.06 99 ILE A O 1
ATOM 770 N N . TYR A 1 100 ? -12.960 -0.341 19.277 1.00 86.81 100 TYR A N 1
ATOM 771 C CA . TYR A 1 100 ? -11.743 -0.873 19.876 1.00 86.81 100 TYR A CA 1
ATOM 772 C C . TYR A 1 100 ? -10.921 0.263 20.470 1.00 86.81 100 TYR A C 1
ATOM 774 O O . TYR A 1 100 ? -10.746 1.311 19.841 1.00 86.81 100 TYR A O 1
ATOM 782 N N . ARG A 1 101 ? -10.384 0.057 21.675 1.00 86.81 101 ARG A N 1
ATOM 783 C CA . ARG A 1 101 ? -9.430 1.005 22.259 1.00 86.81 101 ARG A CA 1
ATOM 784 C C . ARG A 1 101 ? -8.039 0.681 21.746 1.00 86.81 101 ARG A C 1
ATOM 786 O O . ARG A 1 101 ? -7.501 -0.384 22.021 1.00 86.81 101 ARG A O 1
ATOM 793 N N . ILE A 1 102 ? -7.459 1.625 21.017 1.00 87.75 102 ILE A N 1
ATOM 794 C CA . ILE A 1 102 ? -6.158 1.452 20.378 1.00 87.75 102 ILE A CA 1
ATOM 795 C C . ILE A 1 102 ? -5.158 2.492 20.864 1.00 87.75 102 ILE A C 1
ATOM 797 O O . ILE A 1 102 ? -5.519 3.614 21.216 1.00 87.75 102 ILE A O 1
ATOM 801 N N . SER A 1 103 ? -3.883 2.122 20.832 1.00 86.44 103 SER A N 1
ATOM 802 C CA . SER A 1 103 ? -2.777 3.070 20.915 1.00 86.44 103 SER A CA 1
ATOM 803 C C . SER A 1 103 ? -2.275 3.356 19.506 1.00 86.44 103 SER A C 1
ATOM 805 O O . SER A 1 103 ? -2.034 2.427 18.739 1.00 86.44 103 SER A O 1
ATOM 807 N N . VAL A 1 104 ? -2.132 4.627 19.140 1.00 86.38 104 VAL A N 1
ATOM 808 C CA . VAL A 1 104 ? -1.654 5.014 17.808 1.00 86.38 104 VAL A CA 1
ATOM 809 C C . VAL A 1 104 ? -0.236 5.548 17.927 1.00 86.38 104 VAL A C 1
ATOM 811 O O . VAL A 1 104 ? 0.023 6.466 18.701 1.00 86.38 104 VAL A O 1
ATOM 814 N N . CYS A 1 105 ? 0.677 4.995 17.136 1.00 84.88 105 CYS A N 1
ATOM 815 C CA . CYS A 1 105 ? 2.041 5.489 17.005 1.00 84.88 105 CYS A CA 1
ATOM 816 C C . CYS A 1 105 ? 2.335 5.797 15.535 1.00 84.88 105 CYS A C 1
ATOM 818 O O . CYS A 1 105 ? 2.012 5.008 14.650 1.00 84.88 105 CYS A O 1
ATOM 820 N N . PHE A 1 106 ? 2.955 6.944 15.271 1.00 85.19 106 PHE A N 1
ATOM 821 C CA . PHE A 1 106 ? 3.411 7.315 13.936 1.00 85.19 106 PHE A CA 1
ATOM 822 C C . PHE A 1 106 ? 4.918 7.121 13.864 1.00 85.19 106 PHE A C 1
ATOM 824 O O . PHE A 1 106 ? 5.668 7.740 14.617 1.00 85.19 106 PHE A O 1
ATOM 831 N N . THR A 1 107 ? 5.364 6.278 12.941 1.00 86.06 107 THR A N 1
ATOM 832 C CA . THR A 1 107 ? 6.783 6.101 12.642 1.00 86.06 107 THR A CA 1
ATOM 833 C C . THR A 1 107 ? 7.062 6.500 11.206 1.00 86.06 107 THR A C 1
ATOM 835 O O . THR A 1 107 ? 6.221 6.324 10.333 1.00 86.06 107 THR A O 1
ATOM 838 N N . ASN A 1 108 ? 8.242 7.047 10.940 1.00 85.44 108 ASN A N 1
ATOM 839 C CA . ASN A 1 108 ? 8.662 7.336 9.576 1.00 85.44 108 ASN A CA 1
ATOM 840 C C . ASN A 1 108 ? 9.613 6.242 9.112 1.00 85.44 108 ASN A C 1
ATOM 842 O O . ASN A 1 108 ? 10.699 6.076 9.670 1.00 85.44 108 ASN A O 1
ATOM 846 N N . ILE A 1 109 ? 9.217 5.524 8.069 1.00 82.38 109 ILE A N 1
ATOM 847 C CA . ILE A 1 109 ? 10.057 4.513 7.437 1.00 82.38 109 ILE A CA 1
ATOM 848 C C . ILE A 1 109 ? 10.856 5.193 6.327 1.00 82.38 109 ILE A C 1
ATOM 850 O O . ILE A 1 109 ? 10.331 6.014 5.570 1.00 82.38 109 ILE A O 1
ATOM 854 N N . HIS A 1 110 ? 12.145 4.874 6.235 1.00 78.38 110 HIS A N 1
ATOM 855 C CA . HIS A 1 110 ? 12.985 5.357 5.145 1.00 78.38 110 HIS A CA 1
ATOM 856 C C . HIS A 1 110 ? 12.761 4.472 3.921 1.00 78.38 110 HIS A C 1
ATOM 858 O O . HIS A 1 110 ? 13.069 3.283 3.940 1.00 78.38 110 HIS A O 1
ATOM 864 N N . THR A 1 111 ? 12.210 5.060 2.866 1.00 75.00 111 THR A N 1
ATOM 865 C CA . THR A 1 111 ? 12.008 4.402 1.573 1.00 75.00 111 THR A CA 1
ATOM 866 C C . THR A 1 111 ? 12.933 5.018 0.526 1.00 75.00 111 THR A C 1
ATOM 868 O O . THR A 1 111 ? 13.515 6.081 0.744 1.00 75.00 111 THR A O 1
ATOM 871 N N . ILE A 1 112 ? 13.034 4.380 -0.642 1.00 74.31 112 ILE A N 1
ATOM 872 C CA . ILE A 1 112 ? 13.799 4.897 -1.792 1.00 74.31 112 ILE A CA 1
ATOM 873 C C . ILE A 1 112 ? 13.275 6.278 -2.243 1.00 74.31 112 ILE A C 1
ATOM 875 O O . ILE A 1 112 ? 14.035 7.084 -2.769 1.00 74.31 112 ILE A O 1
ATOM 879 N N . PHE A 1 113 ? 12.000 6.584 -1.982 1.00 68.19 113 PHE A N 1
ATOM 880 C CA . PHE A 1 113 ? 11.353 7.852 -2.343 1.00 68.19 113 PHE A CA 1
ATOM 881 C C . PHE A 1 113 ? 11.400 8.906 -1.228 1.00 68.19 113 PHE A C 1
ATOM 883 O O . PHE A 1 113 ? 10.845 9.991 -1.384 1.00 68.19 113 PHE A O 1
ATOM 890 N N . GLY A 1 114 ? 12.047 8.602 -0.099 1.00 77.50 114 GLY A N 1
ATOM 891 C CA . GLY A 1 114 ? 12.138 9.482 1.063 1.00 77.50 114 GLY A CA 1
ATOM 892 C C . GLY A 1 114 ? 11.438 8.929 2.303 1.00 77.50 114 GLY A C 1
ATOM 893 O O . GLY A 1 114 ? 11.171 7.729 2.423 1.00 77.50 114 GLY A O 1
ATOM 894 N N . LYS A 1 115 ? 11.185 9.815 3.270 1.00 79.75 115 LYS A N 1
ATOM 895 C CA . LYS A 1 115 ? 10.539 9.462 4.541 1.00 79.75 115 LYS A CA 1
ATOM 896 C C . LYS A 1 115 ? 9.045 9.261 4.319 1.00 79.75 115 LYS A C 1
ATOM 898 O O . LYS A 1 115 ? 8.362 10.185 3.887 1.00 79.75 115 LYS A O 1
ATOM 903 N N . PHE A 1 116 ? 8.556 8.070 4.641 1.00 79.75 116 PHE A N 1
ATOM 904 C CA . PHE A 1 116 ? 7.156 7.704 4.490 1.00 79.75 116 PHE A CA 1
ATOM 905 C C . PHE A 1 116 ? 6.499 7.503 5.864 1.00 79.75 116 PHE A C 1
ATOM 907 O O . PHE A 1 116 ? 6.996 6.679 6.641 1.00 79.75 116 PHE A O 1
ATOM 914 N N . PRO A 1 117 ? 5.412 8.227 6.193 1.00 80.88 117 PRO A N 1
ATOM 915 C CA . PRO A 1 117 ? 4.743 8.087 7.479 1.00 80.88 117 PRO A CA 1
ATOM 916 C C . PRO A 1 117 ? 3.929 6.791 7.526 1.00 80.88 117 PRO A C 1
ATOM 918 O O . PRO A 1 117 ? 3.037 6.560 6.715 1.00 80.88 117 PRO A O 1
ATOM 921 N N . PHE A 1 118 ? 4.208 5.955 8.513 1.00 81.94 118 PHE A N 1
ATOM 922 C CA . PHE A 1 118 ? 3.541 4.687 8.755 1.00 81.94 118 PHE A CA 1
ATOM 923 C C . PHE A 1 118 ? 2.833 4.719 10.110 1.00 81.94 118 PHE A C 1
ATOM 925 O O . PHE A 1 118 ? 3.410 5.139 11.117 1.00 81.94 118 PHE A O 1
ATOM 932 N N . VAL A 1 119 ? 1.571 4.287 10.132 1.00 82.38 119 VAL A N 1
ATOM 933 C CA . VAL A 1 119 ? 0.738 4.287 11.340 1.00 82.38 119 VAL A CA 1
ATOM 934 C C . VAL A 1 119 ? 0.730 2.890 11.941 1.00 82.38 119 VAL A C 1
ATOM 936 O O . VAL A 1 119 ? 0.394 1.916 11.273 1.00 82.38 119 VAL A O 1
ATOM 939 N N . LEU A 1 120 ? 1.108 2.799 13.207 1.00 85.19 120 LEU A N 1
ATOM 940 C CA . LEU A 1 120 ? 1.094 1.584 14.004 1.00 85.19 120 LEU A CA 1
ATOM 941 C C . LEU A 1 120 ? -0.096 1.643 14.957 1.00 85.19 120 LEU A C 1
ATOM 943 O O . LEU A 1 120 ? -0.233 2.595 15.729 1.00 85.19 120 LEU A O 1
ATOM 947 N N . PHE A 1 121 ? -0.933 0.610 14.914 1.00 86.94 121 PHE A N 1
ATOM 948 C CA . PHE A 1 121 ? -2.064 0.447 15.820 1.00 86.94 121 PHE A CA 1
ATOM 949 C C . PHE A 1 121 ? -1.734 -0.625 16.856 1.00 86.94 121 PHE A C 1
ATOM 951 O O . PHE A 1 121 ? -1.675 -1.813 16.546 1.00 86.94 121 PHE A O 1
ATOM 958 N N . GLY A 1 122 ? -1.501 -0.193 18.090 1.00 87.81 122 GLY A N 1
ATOM 959 C CA . GLY A 1 122 ? -1.405 -1.064 19.250 1.00 87.81 122 GLY A CA 1
ATOM 960 C C . GLY A 1 122 ? -2.797 -1.513 19.676 1.00 87.81 122 GLY A C 1
ATOM 961 O O . GLY A 1 122 ? -3.645 -0.679 19.992 1.00 87.81 122 GLY A O 1
ATOM 962 N N . LEU A 1 123 ? -3.011 -2.825 19.690 1.00 87.94 123 LEU A N 1
ATOM 963 C CA . LEU A 1 123 ? -4.238 -3.481 20.137 1.00 87.94 123 LEU A CA 1
ATOM 964 C C . LEU A 1 123 ? -3.930 -4.429 21.281 1.00 87.94 123 LEU A C 1
ATOM 966 O O . LEU A 1 123 ? -2.804 -4.914 21.418 1.00 87.94 123 LEU A O 1
ATOM 970 N N . THR A 1 124 ? -4.958 -4.760 22.051 1.00 87.94 124 THR A N 1
ATOM 971 C CA . THR A 1 124 ? -4.875 -5.898 22.961 1.00 87.94 124 THR A CA 1
ATOM 972 C C . THR A 1 124 ? -4.774 -7.213 22.174 1.00 87.94 124 THR A C 1
ATOM 974 O O . THR A 1 124 ? -5.252 -7.329 21.041 1.00 87.94 124 THR A O 1
ATOM 977 N N . GLN A 1 125 ? -4.162 -8.234 22.783 1.00 87.12 125 GLN A N 1
ATOM 978 C CA . GLN A 1 125 ? -4.043 -9.577 22.191 1.00 87.12 125 GLN A CA 1
ATOM 979 C C . GLN A 1 125 ? -5.412 -10.213 21.884 1.00 87.12 125 GLN A C 1
ATOM 981 O O . GLN A 1 125 ? -5.520 -11.034 20.978 1.00 87.12 125 GLN A O 1
ATOM 986 N N . GLU A 1 126 ? -6.465 -9.817 22.602 1.00 88.25 126 GLU A N 1
ATOM 987 C CA . GLU A 1 126 ? -7.827 -10.325 22.405 1.00 88.25 126 GLU A CA 1
ATOM 988 C C . GLU A 1 126 ? -8.537 -9.678 21.203 1.00 88.25 126 GLU A C 1
ATOM 990 O O . GLU A 1 126 ? -9.294 -10.338 20.483 1.00 88.25 126 GLU A O 1
ATOM 995 N N . GLU A 1 127 ? -8.292 -8.388 20.957 1.00 88.38 127 GLU A N 1
ATOM 996 C CA . GLU A 1 127 ? -8.923 -7.622 19.874 1.00 88.38 127 GLU A CA 1
ATOM 997 C C . GLU A 1 127 ? -8.177 -7.774 18.542 1.00 88.38 127 GLU A C 1
ATOM 999 O O . GLU A 1 127 ? -8.794 -7.756 17.473 1.00 88.38 127 GLU A O 1
ATOM 1004 N N . MET A 1 128 ? -6.860 -7.991 18.585 1.00 86.62 128 MET A N 1
ATOM 1005 C CA . MET A 1 128 ? -6.011 -8.124 17.399 1.00 86.62 128 MET A CA 1
ATOM 1006 C C . MET A 1 128 ? -6.524 -9.186 16.397 1.00 86.62 128 MET A C 1
ATOM 1008 O O . MET A 1 128 ? -6.674 -8.852 15.218 1.00 86.62 128 MET A O 1
ATOM 1012 N N . PRO A 1 129 ? -6.905 -10.421 16.795 1.00 88.06 129 PRO A N 1
ATOM 1013 C CA . PRO A 1 129 ? -7.458 -11.411 15.866 1.00 88.06 129 PRO A CA 1
ATOM 1014 C C . PRO A 1 129 ? -8.810 -11.018 15.254 1.00 88.06 129 PRO A C 1
ATOM 1016 O O . PRO A 1 129 ? -9.175 -11.513 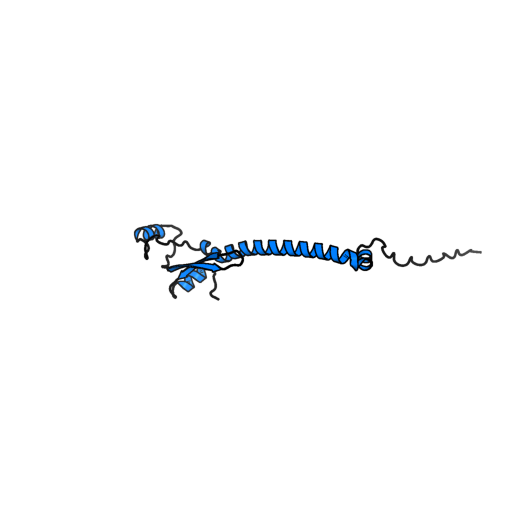14.184 1.00 88.06 129 PRO A O 1
ATOM 1019 N N . LYS A 1 130 ? -9.602 -10.172 15.926 1.00 86.88 130 LYS A N 1
ATOM 1020 C CA . LYS A 1 130 ? -10.865 -9.658 15.372 1.00 86.88 130 LYS A CA 1
ATOM 1021 C C . LYS A 1 130 ? -10.573 -8.631 14.286 1.00 86.88 130 LYS A C 1
ATOM 1023 O O . LYS A 1 130 ? -11.076 -8.775 13.172 1.00 86.88 130 LYS A O 1
ATOM 1028 N N . MET A 1 131 ? -9.676 -7.683 14.563 1.00 85.25 131 MET A N 1
ATOM 1029 C CA . MET A 1 131 ? -9.309 -6.663 13.584 1.00 85.25 131 MET A CA 1
ATOM 1030 C C . MET A 1 131 ? -8.628 -7.259 12.346 1.00 85.25 131 MET A C 1
ATOM 1032 O O . MET A 1 131 ? -8.991 -6.897 11.232 1.00 85.25 131 MET A O 1
ATOM 1036 N N . LEU A 1 132 ? -7.722 -8.231 12.504 1.00 86.12 132 LEU A N 1
ATOM 1037 C CA . LEU A 1 132 ? -7.081 -8.904 11.364 1.00 86.12 132 LEU A CA 1
ATOM 1038 C C . LEU A 1 132 ? -8.089 -9.611 10.446 1.00 86.12 132 LEU A C 1
ATOM 1040 O O . LEU A 1 132 ? -7.932 -9.605 9.225 1.00 86.12 132 LEU A O 1
ATOM 1044 N N . ARG A 1 133 ? -9.155 -10.191 11.015 1.00 85.50 133 ARG A N 1
ATOM 1045 C CA . ARG A 1 133 ? -10.240 -10.798 10.230 1.00 85.50 133 ARG A CA 1
ATOM 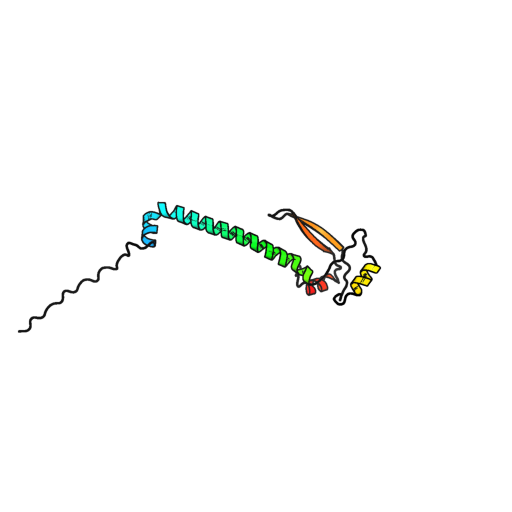1046 C C . ARG A 1 133 ? -11.047 -9.753 9.461 1.00 85.50 133 ARG A C 1
ATOM 1048 O O . ARG A 1 133 ? -11.355 -9.993 8.296 1.00 85.50 133 ARG A O 1
ATOM 1055 N N . LEU A 1 134 ? -11.346 -8.608 10.079 1.00 83.56 134 LEU A N 1
ATOM 1056 C CA . LEU A 1 134 ? -12.066 -7.503 9.435 1.00 83.56 134 LEU A CA 1
ATOM 1057 C C . LEU A 1 134 ? -11.266 -6.903 8.274 1.00 83.56 134 LEU A C 1
ATOM 1059 O O . LEU A 1 134 ? -11.798 -6.713 7.183 1.00 83.56 134 LEU A O 1
ATOM 1063 N N . THR A 1 135 ? -9.974 -6.657 8.486 1.00 82.12 135 THR A N 1
ATOM 1064 C CA . THR A 1 135 ? -9.096 -6.025 7.490 1.00 82.12 135 THR A CA 1
ATOM 1065 C C . THR A 1 135 ? -8.531 -7.009 6.469 1.00 82.12 135 THR A C 1
ATOM 1067 O O . THR A 1 135 ? -7.913 -6.588 5.492 1.00 82.12 135 THR A O 1
ATOM 1070 N N . ARG A 1 136 ? -8.733 -8.318 6.681 1.00 81.06 136 ARG A N 1
ATOM 1071 C CA . ARG A 1 136 ? -8.124 -9.422 5.915 1.00 81.06 136 ARG A CA 1
ATOM 1072 C C . ARG A 1 136 ? -6.593 -9.369 5.891 1.00 81.06 136 ARG A C 1
ATOM 1074 O O . ARG A 1 136 ? -5.964 -9.912 4.982 1.00 81.06 136 ARG A O 1
ATOM 1081 N N . MET A 1 137 ? -5.996 -8.722 6.885 1.00 78.38 137 MET A N 1
ATOM 1082 C CA . MET A 1 137 ? -4.550 -8.650 7.042 1.00 78.38 137 MET A CA 1
ATOM 1083 C C . MET A 1 137 ? -4.023 -9.927 7.697 1.00 78.38 137 MET A C 1
ATOM 1085 O O . MET A 1 137 ? -4.705 -10.570 8.495 1.00 78.38 137 MET A O 1
ATOM 1089 N N . ARG A 1 138 ? -2.788 -10.300 7.360 1.00 73.12 138 ARG A N 1
ATOM 1090 C CA . ARG A 1 138 ? -2.073 -11.415 7.985 1.00 73.12 138 ARG A CA 1
ATOM 1091 C C . ARG A 1 138 ? -0.871 -10.865 8.740 1.00 73.12 138 ARG A C 1
ATOM 1093 O O . ARG A 1 138 ? -0.139 -10.048 8.191 1.00 73.12 138 ARG A O 1
ATOM 1100 N N . LEU A 1 139 ? -0.687 -11.322 9.975 1.00 67.50 139 LEU A N 1
ATOM 1101 C CA . LEU A 1 139 ? 0.586 -11.175 10.673 1.00 67.50 139 LEU A CA 1
ATOM 1102 C C . LEU A 1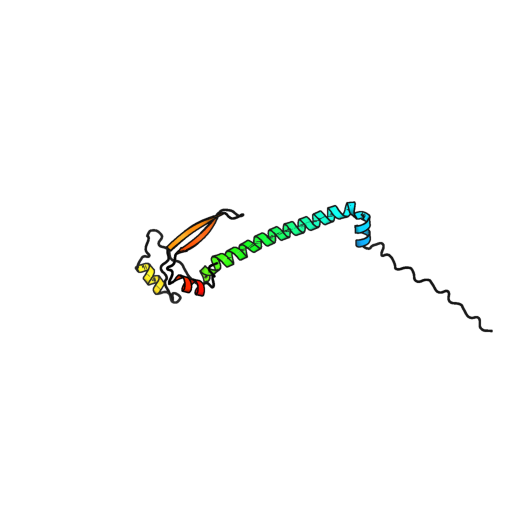 139 ? 1.579 -12.135 10.010 1.00 67.50 139 LEU A C 1
ATOM 1104 O O . LEU A 1 139 ? 1.245 -13.306 9.809 1.00 67.50 139 LEU A O 1
ATOM 1108 N N . VAL A 1 140 ? 2.737 -11.611 9.617 1.00 59.31 140 VAL A N 1
ATOM 1109 C CA . VAL A 1 140 ? 3.877 -12.380 9.096 1.00 59.31 140 VAL A CA 1
ATOM 1110 C C . VAL A 1 140 ? 4.891 -12.534 10.213 1.00 59.31 140 VAL A C 1
ATOM 1112 O O . VAL A 1 140 ? 5.108 -11.524 10.921 1.00 59.31 140 VAL A O 1
#

pLDDT: mean 79.4, std 13.0, range [41.19, 97.31]